Protein AF-A0A7S2W2Q8-F1 (afdb_monomer_lite)

Secondary structure (DSSP, 8-state):
--HHHHHHHHHHBPEE-TTS-EEE--SB------TTT-HHHHHHTT--SSSEEEEEETTTEEEEEEE--GGGHHHHHHHHHHHHHS-HHHHHHHHHHHHHHHHHHHHHHHHHHHHHHHHHHHHHTT-

InterPro domains:
  IPR036249 Thioredoxin-like superfamily [SSF52833] (13-66)

pLDDT: mean 88.94, std 8.98, range [44.03, 95.69]

Organism: NCBI:txid49252

Radius of gyration: 22.04 Å; chains: 1; bounding box: 50×48×58 Å

Sequence (127 aa):
FDLRFRKFALKDADKLDKNGKLVEAGRVRFAEVELKENLKLCHSLGIKRLPYIHYYKKGAGKIDDYKCTPMEFHKVIDDVNKYADMSEEDIKLEKIMIEGSVLGDSLLQNLEVAHNSDRSNKQQNVT

Foldseek 3Di:
DDPVVVVVCVVFAFDADPVRHGPDHGLDHDDDDDCVVQVVVCVVVVNDDPPKDWDQDPPQGTLDIDHADPVNVVVVVVVSVVVSPDDPVVSVVVSVVVVVVVVVVVVVVVVVVVVVVVVVVVVVPPD

Structure (mmCIF, N/CA/C/O backbone):
data_AF-A0A7S2W2Q8-F1
#
_entry.id   AF-A0A7S2W2Q8-F1
#
loop_
_atom_site.group_PDB
_atom_site.id
_atom_site.type_symbol
_atom_site.label_atom_id
_atom_site.label_alt_id
_atom_site.label_comp_id
_atom_site.label_asym_id
_atom_site.label_entity_id
_atom_site.label_seq_id
_atom_site.pdbx_PDB_ins_code
_atom_site.Cartn_x
_atom_site.Cartn_y
_atom_site.Cartn_z
_atom_site.occupancy
_atom_site.B_iso_or_equiv
_atom_site.auth_seq_id
_atom_site.auth_comp_id
_atom_site.auth_asym_id
_atom_site.auth_atom_id
_atom_site.pdbx_PDB_model_num
ATOM 1 N N . PHE A 1 1 ? 4.251 5.194 -13.239 1.00 64.19 1 PHE A N 1
ATOM 2 C CA . PHE A 1 1 ? 5.370 5.033 -12.282 1.00 64.19 1 PHE A CA 1
ATOM 3 C C . PHE A 1 1 ? 6.539 5.934 -12.672 1.00 64.19 1 PHE A C 1
ATOM 5 O O . PHE A 1 1 ? 6.996 5.861 -13.809 1.00 64.19 1 PHE A O 1
ATOM 12 N N . ASP A 1 2 ? 7.055 6.745 -11.745 1.00 74.81 2 ASP A N 1
ATOM 13 C CA . ASP A 1 2 ? 8.290 7.527 -11.946 1.00 74.81 2 ASP A CA 1
ATOM 14 C C . ASP A 1 2 ? 9.553 6.635 -11.817 1.00 74.81 2 ASP A C 1
ATOM 16 O O . ASP A 1 2 ? 9.493 5.521 -11.287 1.00 74.81 2 ASP A O 1
ATOM 20 N N . LEU A 1 3 ? 10.716 7.118 -12.268 1.00 83.81 3 LEU A N 1
ATOM 21 C CA . LEU A 1 3 ? 12.005 6.410 -12.256 1.00 83.81 3 LEU A CA 1
ATOM 22 C C . LEU A 1 3 ? 12.387 5.884 -10.861 1.00 83.81 3 LEU A C 1
ATOM 24 O O . LEU A 1 3 ? 13.013 4.832 -10.744 1.00 83.81 3 LEU A O 1
ATOM 28 N N . ARG A 1 4 ? 11.985 6.595 -9.802 1.00 84.69 4 ARG A N 1
ATOM 29 C CA . ARG A 1 4 ? 12.225 6.221 -8.399 1.00 84.69 4 ARG A CA 1
ATOM 30 C C . ARG A 1 4 ? 11.569 4.895 -8.029 1.00 84.69 4 ARG A C 1
ATOM 32 O O . ARG A 1 4 ? 12.239 4.017 -7.492 1.00 84.69 4 ARG A O 1
ATOM 39 N N . PHE A 1 5 ? 10.301 4.723 -8.397 1.00 83.25 5 PHE A N 1
ATOM 40 C CA . PHE A 1 5 ? 9.576 3.480 -8.153 1.00 83.25 5 PHE A CA 1
ATOM 41 C C . PHE A 1 5 ? 10.183 2.316 -8.936 1.00 83.25 5 PHE A C 1
ATOM 43 O O . PHE A 1 5 ? 10.324 1.230 -8.391 1.00 83.25 5 PHE A O 1
ATOM 50 N N . ARG A 1 6 ? 10.606 2.544 -10.188 1.00 85.56 6 ARG A N 1
ATOM 51 C CA . ARG A 1 6 ? 11.269 1.500 -10.989 1.00 85.56 6 ARG A CA 1
ATOM 52 C C . ARG A 1 6 ? 12.595 1.067 -10.370 1.00 85.56 6 ARG A C 1
ATOM 54 O O . ARG A 1 6 ? 12.842 -0.124 -10.248 1.00 85.56 6 ARG A O 1
ATOM 61 N N . LYS A 1 7 ? 13.432 2.022 -9.948 1.00 87.50 7 LYS A N 1
ATOM 62 C CA . LYS A 1 7 ? 14.704 1.725 -9.268 1.00 87.50 7 LYS A CA 1
ATOM 63 C C . LYS A 1 7 ? 14.490 0.937 -7.979 1.00 87.50 7 LYS A C 1
ATOM 65 O O . LYS A 1 7 ? 15.239 0.005 -7.718 1.00 87.50 7 LYS A O 1
ATOM 70 N N . PHE A 1 8 ? 13.477 1.306 -7.199 1.00 87.44 8 PHE A N 1
ATOM 71 C CA . PHE A 1 8 ? 13.130 0.590 -5.978 1.00 87.44 8 PHE A CA 1
ATOM 72 C C . PHE A 1 8 ? 12.616 -0.826 -6.271 1.00 87.44 8 PHE A C 1
ATOM 74 O O . PHE A 1 8 ? 13.141 -1.786 -5.718 1.00 87.44 8 PHE A O 1
ATOM 81 N N . ALA A 1 9 ? 11.683 -0.973 -7.216 1.00 87.88 9 ALA A N 1
ATOM 82 C CA . ALA A 1 9 ? 11.160 -2.273 -7.620 1.00 87.88 9 ALA A CA 1
ATOM 83 C C . ALA A 1 9 ? 12.274 -3.212 -8.104 1.00 87.88 9 ALA A C 1
ATOM 85 O O . ALA A 1 9 ? 12.305 -4.360 -7.695 1.00 87.88 9 ALA A O 1
ATOM 86 N N . LEU A 1 10 ? 13.255 -2.739 -8.880 1.00 87.00 10 LEU A N 1
ATOM 87 C CA . LEU A 1 10 ? 14.375 -3.580 -9.334 1.00 87.00 10 LEU A CA 1
ATOM 88 C C . LEU A 1 10 ? 15.176 -4.243 -8.198 1.00 87.00 10 LEU A C 1
ATOM 90 O O . LEU A 1 10 ? 15.844 -5.245 -8.446 1.00 87.00 10 LEU A O 1
ATOM 94 N N . LYS A 1 11 ? 15.137 -3.691 -6.980 1.00 87.75 11 LYS A N 1
ATOM 95 C CA . LYS A 1 11 ? 15.825 -4.253 -5.814 1.00 87.75 11 LYS A CA 1
ATOM 96 C C . LYS A 1 11 ? 15.045 -5.405 -5.174 1.00 87.75 11 LYS A C 1
ATOM 98 O O . LYS A 1 11 ? 15.657 -6.395 -4.790 1.00 87.75 11 LYS A O 1
ATOM 103 N N . ASP A 1 12 ? 13.728 -5.257 -5.046 1.00 87.50 12 ASP A N 1
ATOM 104 C CA . ASP A 1 12 ? 12.881 -6.132 -4.220 1.00 87.50 12 ASP A CA 1
ATOM 105 C C . ASP A 1 12 ? 11.843 -6.946 -5.017 1.00 87.50 12 ASP A C 1
ATOM 107 O O . ASP A 1 12 ? 11.166 -7.804 -4.443 1.00 87.50 12 ASP A O 1
ATOM 111 N N . ALA A 1 13 ? 11.712 -6.691 -6.322 1.00 91.62 13 ALA A N 1
ATOM 112 C CA . ALA A 1 13 ? 10.748 -7.337 -7.205 1.00 91.62 13 ALA A CA 1
ATOM 113 C C . ALA A 1 13 ? 11.197 -8.698 -7.741 1.00 91.62 13 ALA A C 1
ATOM 115 O O . ALA A 1 13 ? 12.380 -9.039 -7.765 1.00 91.62 13 ALA A O 1
ATOM 116 N N . ASP A 1 14 ? 10.209 -9.436 -8.244 1.00 92.00 14 ASP A N 1
ATOM 117 C CA . ASP A 1 14 ? 10.389 -10.603 -9.102 1.00 92.00 14 ASP A CA 1
ATOM 118 C C . ASP A 1 14 ? 11.343 -10.284 -10.272 1.00 92.00 14 ASP A C 1
ATOM 120 O O . ASP A 1 14 ? 11.129 -9.329 -11.027 1.00 92.00 14 ASP A O 1
ATOM 124 N N . LYS A 1 15 ? 12.380 -11.109 -10.461 1.00 91.56 15 LYS A N 1
ATOM 125 C CA . LYS A 1 15 ? 13.251 -11.034 -11.641 1.00 91.56 15 LYS A CA 1
ATOM 126 C C . LYS A 1 15 ? 12.646 -11.877 -12.750 1.00 91.56 15 LYS A C 1
ATOM 128 O O . LYS A 1 15 ? 12.411 -13.076 -12.576 1.00 91.56 15 LYS A O 1
ATOM 133 N N . LEU A 1 16 ? 12.414 -11.249 -13.895 1.00 90.31 16 LEU A N 1
ATOM 134 C CA . LEU A 1 16 ? 11.814 -11.882 -15.066 1.00 90.31 16 LEU A CA 1
ATOM 135 C C . LEU A 1 16 ? 12.859 -12.064 -16.173 1.00 90.31 16 LEU A C 1
ATOM 137 O O . LEU A 1 16 ? 13.778 -11.255 -16.310 1.00 90.31 16 LEU A O 1
ATOM 141 N N . ASP A 1 17 ? 12.714 -13.119 -16.973 1.00 92.19 17 ASP A N 1
ATOM 142 C CA . ASP A 1 17 ? 13.497 -13.297 -18.193 1.00 92.19 17 ASP A CA 1
ATOM 143 C C . ASP A 1 17 ? 12.995 -12.378 -19.324 1.00 92.19 17 ASP A C 1
ATOM 145 O O . ASP A 1 17 ? 12.025 -11.629 -19.186 1.00 92.19 17 ASP A O 1
ATOM 149 N N . LYS A 1 18 ? 13.650 -12.452 -20.488 1.00 91.81 18 LYS A N 1
ATOM 150 C CA . LYS A 1 18 ? 13.278 -11.672 -21.683 1.00 91.81 18 LYS A CA 1
ATOM 151 C C . LYS A 1 18 ? 11.867 -11.982 -22.205 1.00 91.81 18 LYS A C 1
ATOM 153 O O . LYS A 1 18 ? 11.325 -11.184 -22.961 1.00 91.81 18 LYS A O 1
ATOM 158 N N . ASN A 1 19 ? 11.295 -13.120 -21.819 1.00 91.31 19 ASN A N 1
ATOM 159 C CA . ASN A 1 19 ? 9.956 -13.561 -22.198 1.00 91.31 19 ASN A CA 1
ATOM 160 C C . ASN A 1 19 ? 8.917 -13.239 -21.108 1.00 91.31 19 ASN A C 1
ATOM 162 O O . ASN A 1 19 ? 7.760 -13.635 -21.231 1.00 91.31 19 ASN A O 1
ATOM 166 N N . GLY A 1 20 ? 9.315 -12.549 -20.032 1.00 86.06 20 GLY A N 1
ATOM 167 C CA . GLY A 1 20 ? 8.447 -12.222 -18.902 1.00 86.06 20 GLY A CA 1
ATOM 168 C C . GLY A 1 20 ? 8.200 -13.387 -17.941 1.00 86.06 20 GLY A C 1
ATOM 169 O O . GLY A 1 20 ? 7.330 -13.288 -17.077 1.00 86.06 20 GLY A O 1
ATOM 170 N N . LYS A 1 21 ? 8.940 -14.495 -18.058 1.00 91.38 21 LYS A N 1
ATOM 171 C CA . LYS A 1 21 ? 8.827 -15.633 -17.142 1.00 91.38 21 LYS A CA 1
ATOM 172 C C . LYS A 1 21 ? 9.623 -15.365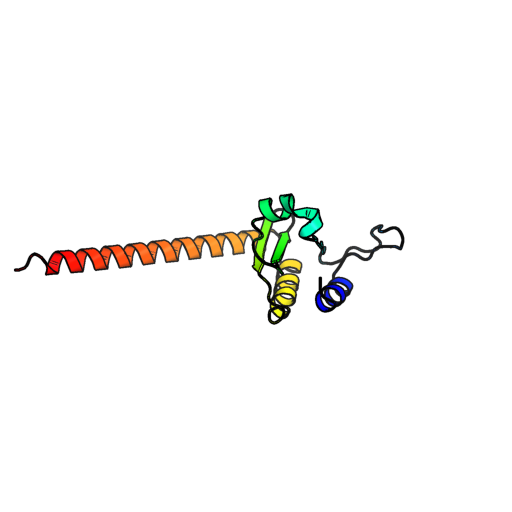 -15.869 1.00 91.38 21 LYS A C 1
ATOM 174 O O . LYS A 1 21 ? 10.753 -14.888 -15.925 1.00 91.38 21 LYS A O 1
ATOM 179 N N . LEU A 1 22 ? 9.043 -15.722 -14.724 1.00 91.12 22 LEU A N 1
ATOM 180 C CA . LEU A 1 22 ? 9.705 -15.632 -13.426 1.00 91.12 22 LEU A CA 1
ATOM 181 C C . LEU A 1 22 ? 10.982 -16.484 -13.400 1.00 91.12 22 LEU A C 1
ATOM 183 O O . LEU A 1 22 ? 10.922 -17.699 -13.599 1.00 91.12 22 LEU A O 1
ATOM 187 N N . VAL A 1 23 ? 12.113 -15.834 -13.137 1.00 94.06 23 VAL A N 1
ATOM 188 C CA . VAL A 1 23 ? 13.429 -16.460 -12.938 1.00 94.06 23 VAL A CA 1
ATOM 189 C C . VAL A 1 23 ? 13.732 -16.584 -11.451 1.00 94.06 23 VAL A C 1
ATOM 191 O O . VAL A 1 23 ? 14.191 -17.628 -11.001 1.00 94.06 23 VAL A O 1
ATOM 194 N N . GLU A 1 24 ? 13.445 -15.532 -10.687 1.00 92.81 24 GLU A N 1
ATOM 195 C CA . GLU A 1 24 ? 13.707 -15.463 -9.252 1.00 92.81 24 GLU A CA 1
ATOM 196 C C . GLU A 1 24 ? 12.588 -14.666 -8.585 1.00 92.81 24 GLU A C 1
ATOM 198 O O . GLU A 1 24 ? 12.238 -13.579 -9.051 1.00 92.81 24 GLU A O 1
ATOM 203 N N . ALA A 1 25 ? 12.010 -15.218 -7.518 1.00 90.88 25 ALA A N 1
ATOM 204 C CA . ALA A 1 25 ? 10.974 -14.536 -6.754 1.00 90.88 25 ALA A CA 1
ATOM 205 C C . ALA A 1 25 ? 11.591 -13.419 -5.907 1.00 90.88 25 ALA A C 1
ATOM 207 O O . ALA A 1 25 ? 12.567 -13.643 -5.190 1.00 90.88 25 ALA A O 1
ATOM 208 N N . GLY A 1 26 ? 11.008 -12.227 -5.995 1.00 92.31 26 GLY A N 1
ATOM 209 C CA . GLY A 1 26 ? 11.348 -11.109 -5.128 1.00 92.31 26 GLY A CA 1
ATOM 210 C C . GLY A 1 26 ? 10.672 -11.227 -3.767 1.00 92.31 26 GLY A C 1
ATOM 211 O O . GLY A 1 26 ? 9.822 -12.091 -3.537 1.00 92.31 26 GLY A O 1
ATOM 212 N N . ARG A 1 27 ? 10.999 -10.302 -2.861 1.00 92.75 27 ARG A N 1
ATOM 213 C CA . ARG A 1 27 ? 10.262 -10.161 -1.595 1.00 92.75 27 ARG A CA 1
ATOM 214 C C . ARG A 1 27 ? 8.843 -9.643 -1.836 1.00 92.75 27 ARG A C 1
ATOM 216 O O . ARG A 1 27 ? 7.938 -9.915 -1.051 1.00 92.75 27 ARG A O 1
ATOM 223 N N . VAL A 1 28 ? 8.659 -8.858 -2.900 1.00 93.12 28 VAL A N 1
ATOM 224 C CA . VAL A 1 28 ?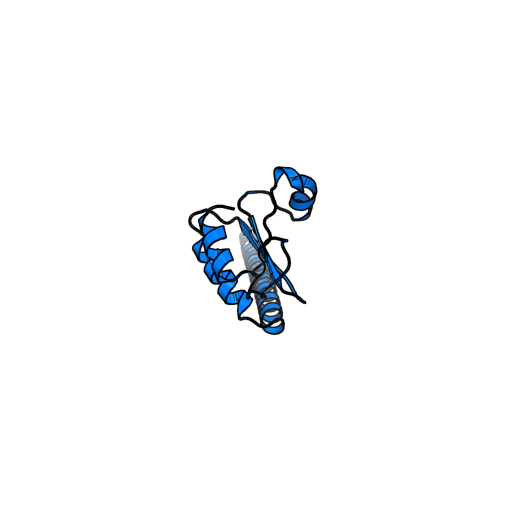 7.450 -8.064 -3.149 1.00 93.12 28 VAL A CA 1
ATOM 225 C C . VAL A 1 28 ? 7.113 -8.092 -4.636 1.00 93.12 28 VAL A C 1
ATOM 227 O O . VAL A 1 28 ? 7.992 -7.989 -5.483 1.00 93.12 28 VAL A O 1
ATOM 230 N N . ARG A 1 29 ? 5.825 -8.166 -4.986 1.00 91.88 29 ARG A N 1
ATOM 231 C CA . ARG A 1 29 ? 5.375 -8.001 -6.374 1.00 91.88 29 ARG A CA 1
ATOM 232 C C . ARG A 1 29 ? 4.858 -6.588 -6.599 1.00 91.88 29 ARG A C 1
ATOM 234 O O . ARG A 1 29 ? 3.973 -6.129 -5.886 1.00 91.88 29 ARG A O 1
ATOM 241 N N . PHE A 1 30 ? 5.363 -5.938 -7.641 1.00 91.38 30 PHE A N 1
ATOM 242 C CA . PHE A 1 30 ? 4.912 -4.616 -8.062 1.00 91.38 30 PHE A CA 1
ATOM 243 C C . PHE A 1 30 ? 4.001 -4.752 -9.280 1.00 91.38 30 PHE A C 1
ATOM 245 O O . PHE A 1 30 ? 4.358 -5.414 -10.254 1.00 91.38 30 PHE A O 1
ATOM 252 N N . ALA A 1 31 ? 2.831 -4.120 -9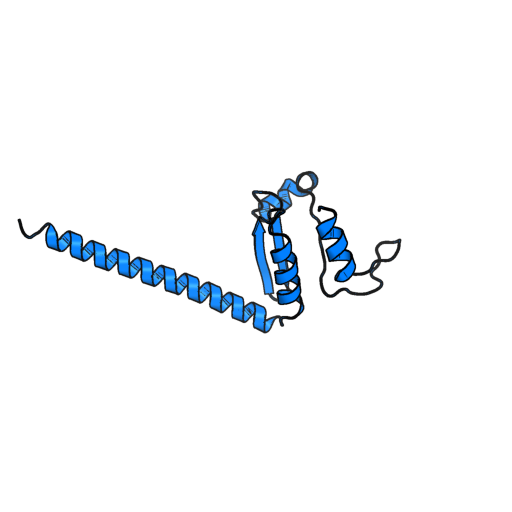.226 1.00 90.12 31 ALA A N 1
ATOM 253 C CA . ALA A 1 31 ? 1.897 -4.039 -10.340 1.00 90.12 31 ALA A CA 1
ATOM 254 C C . ALA A 1 31 ? 1.621 -2.567 -10.653 1.00 90.12 31 ALA A C 1
ATOM 256 O O . ALA A 1 31 ? 1.154 -1.816 -9.795 1.00 90.12 31 ALA A O 1
ATOM 257 N N . GLU A 1 32 ? 1.927 -2.155 -11.879 1.00 89.81 32 GLU A N 1
ATOM 258 C CA . GLU A 1 32 ? 1.580 -0.831 -12.383 1.00 89.81 32 GLU A CA 1
ATOM 259 C C . GLU A 1 32 ? 0.233 -0.906 -13.103 1.00 89.81 32 GLU A C 1
ATOM 261 O O . GLU A 1 32 ? 0.009 -1.785 -13.933 1.00 89.81 32 GLU A O 1
ATOM 266 N N . VAL A 1 33 ? -0.664 0.022 -12.776 1.00 90.75 33 VAL A N 1
ATOM 267 C CA . VAL A 1 33 ? -1.969 0.147 -13.426 1.00 90.75 33 VAL A CA 1
ATOM 268 C C . VAL A 1 33 ? -2.071 1.546 -14.012 1.00 90.75 33 VAL A C 1
ATOM 270 O O . VAL A 1 33 ? -2.102 2.533 -13.276 1.00 90.75 33 VAL A O 1
ATOM 273 N N . GLU A 1 34 ? -2.126 1.631 -15.339 1.00 90.88 34 GLU A N 1
ATOM 274 C CA . GLU A 1 34 ? -2.353 2.894 -16.039 1.00 90.88 34 GLU A CA 1
ATOM 275 C C . GLU A 1 34 ? -3.841 3.261 -15.975 1.00 90.88 34 GLU A C 1
ATOM 277 O O . GLU A 1 34 ? -4.705 2.491 -16.410 1.00 90.88 34 GLU A O 1
ATOM 282 N N . LEU A 1 35 ? -4.149 4.444 -15.431 1.00 89.81 35 LEU A N 1
ATOM 283 C CA . LEU A 1 35 ? -5.525 4.866 -15.149 1.00 89.81 35 LEU A CA 1
ATOM 284 C C . LEU A 1 35 ? -6.359 4.956 -16.428 1.00 89.81 35 LEU A C 1
ATOM 286 O O . LEU A 1 35 ? -7.508 4.519 -16.441 1.00 89.81 35 LEU A O 1
ATOM 290 N N . LYS A 1 36 ? -5.791 5.523 -17.500 1.00 90.88 36 LYS A N 1
ATOM 291 C CA . LYS A 1 36 ? -6.530 5.769 -18.749 1.00 90.88 36 LYS A CA 1
ATOM 292 C C . LYS A 1 36 ? -7.007 4.479 -19.413 1.00 90.88 36 LYS A C 1
ATOM 294 O O . LYS A 1 36 ? -8.096 4.455 -19.976 1.00 90.88 36 LYS A O 1
ATOM 299 N N . GLU A 1 37 ? -6.217 3.417 -19.312 1.00 93.75 37 GLU A N 1
ATOM 300 C CA . GLU A 1 37 ? -6.526 2.113 -19.903 1.00 93.75 37 GLU A CA 1
ATOM 301 C C . GLU A 1 37 ? -7.441 1.270 -19.001 1.00 93.75 37 GLU A C 1
ATOM 303 O O . GLU A 1 37 ? -8.144 0.383 -19.479 1.00 93.75 37 GLU A O 1
ATOM 308 N N . ASN A 1 38 ? -7.490 1.577 -17.699 1.00 94.00 38 ASN A N 1
ATOM 309 C CA . ASN A 1 38 ? -8.136 0.746 -16.680 1.00 94.00 38 ASN A CA 1
ATOM 310 C C . ASN A 1 38 ? -9.199 1.495 -15.858 1.00 94.00 38 ASN A C 1
ATOM 312 O O . ASN A 1 38 ? -9.453 1.149 -14.704 1.00 94.00 38 ASN A O 1
ATOM 316 N N . LEU A 1 39 ? -9.865 2.499 -16.441 1.00 93.56 39 LEU A N 1
ATOM 317 C CA . LEU A 1 39 ? -10.806 3.387 -15.735 1.00 93.56 39 LEU A CA 1
ATOM 318 C C . LEU A 1 39 ? -11.845 2.646 -14.877 1.00 93.56 39 LEU A C 1
ATOM 320 O O . LEU A 1 39 ? -12.061 3.010 -13.722 1.00 93.56 39 LEU A O 1
ATOM 324 N N . LYS A 1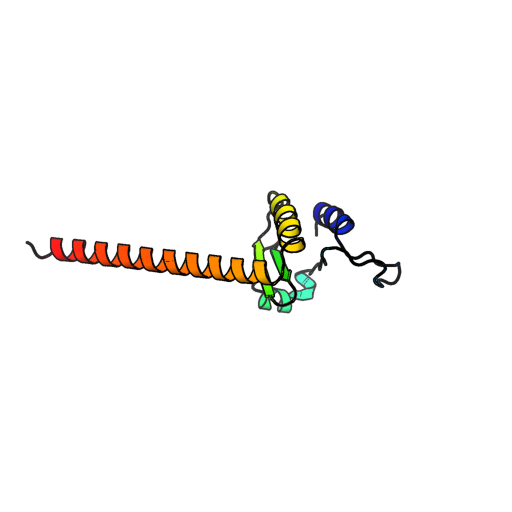 40 ? -12.468 1.585 -15.414 1.00 95.06 40 LYS A N 1
ATOM 325 C CA . LYS A 1 40 ? -13.468 0.783 -14.682 1.00 95.06 40 LYS A CA 1
ATOM 326 C C . LYS A 1 40 ? -12.870 0.113 -13.444 1.00 95.06 40 LYS A C 1
ATOM 328 O O . LYS A 1 40 ? -13.479 0.147 -12.377 1.00 95.06 40 LYS A O 1
ATOM 333 N N . LEU A 1 41 ? -11.674 -0.458 -13.585 1.00 93.44 41 LEU A N 1
ATOM 334 C CA . LEU A 1 41 ? -10.956 -1.100 -12.489 1.00 93.44 41 LEU A CA 1
ATOM 335 C C . LEU A 1 41 ? -10.575 -0.065 -11.426 1.00 93.44 41 LEU A C 1
ATOM 337 O O . LEU A 1 41 ? -10.938 -0.232 -10.266 1.00 93.44 41 LEU A O 1
ATOM 341 N N . CYS A 1 42 ? -9.930 1.036 -11.814 1.00 93.19 42 CYS A N 1
ATOM 342 C CA . CYS A 1 42 ? -9.538 2.093 -10.880 1.00 93.19 42 CYS A CA 1
ATOM 343 C C . CYS A 1 42 ? -10.740 2.696 -10.135 1.00 93.19 42 CYS A C 1
ATOM 345 O O . CYS A 1 42 ? -10.642 2.962 -8.938 1.00 93.19 42 CYS A O 1
ATOM 347 N N . HIS A 1 43 ? -11.888 2.843 -10.804 1.00 93.12 43 HIS A N 1
ATOM 348 C CA . HIS A 1 43 ? -13.125 3.283 -10.163 1.00 93.12 43 HIS A CA 1
ATOM 349 C C . HIS A 1 43 ? -13.647 2.257 -9.147 1.00 93.12 43 HIS A C 1
ATOM 351 O O . HIS A 1 43 ? -13.983 2.631 -8.026 1.00 93.12 43 HIS A O 1
ATOM 357 N N . SER A 1 44 ? -13.674 0.963 -9.499 1.00 94.25 44 SER A N 1
ATOM 358 C CA . SER A 1 44 ? -14.069 -0.108 -8.562 1.00 94.25 44 SER A CA 1
ATOM 359 C C . SER A 1 44 ? -13.150 -0.202 -7.340 1.00 94.25 44 SER A C 1
ATOM 361 O O . SER A 1 44 ? -13.588 -0.560 -6.253 1.00 94.25 44 SER A O 1
ATOM 363 N N . LEU A 1 45 ? -11.890 0.191 -7.515 1.00 92.50 45 LEU A N 1
ATOM 364 C CA . LEU A 1 45 ? -10.871 0.267 -6.478 1.00 92.50 45 LEU A CA 1
ATOM 365 C C . LEU A 1 45 ? -10.942 1.554 -5.636 1.00 92.50 45 LEU A C 1
ATOM 367 O O . LEU A 1 45 ? -10.125 1.727 -4.739 1.00 92.50 45 LEU A O 1
ATOM 371 N N . GLY A 1 46 ? -11.892 2.457 -5.905 1.00 91.50 46 GLY A N 1
ATOM 372 C CA . GLY A 1 46 ? -12.069 3.699 -5.147 1.00 91.50 46 GLY A CA 1
ATOM 373 C C . GLY A 1 46 ? -11.003 4.769 -5.412 1.00 91.50 46 GLY A C 1
ATOM 374 O O . GLY A 1 46 ? -10.914 5.747 -4.667 1.00 91.50 46 GLY A O 1
ATOM 375 N N . ILE A 1 47 ? -10.208 4.626 -6.477 1.00 92.19 47 ILE A N 1
ATOM 376 C CA . ILE A 1 47 ? -9.093 5.525 -6.784 1.00 92.19 47 ILE A CA 1
ATOM 377 C C . ILE A 1 47 ? -9.632 6.831 -7.376 1.00 92.19 47 ILE A C 1
ATOM 379 O O . ILE A 1 47 ? -10.167 6.860 -8.483 1.00 92.19 47 ILE A O 1
ATOM 383 N N . LYS A 1 48 ? -9.459 7.937 -6.643 1.00 87.12 48 LYS A N 1
ATOM 384 C CA . LYS A 1 48 ? -9.937 9.278 -7.046 1.00 87.12 48 LYS A CA 1
ATOM 385 C C . LYS A 1 48 ? -8.826 10.236 -7.471 1.00 87.12 48 LYS A C 1
ATOM 387 O O . LYS A 1 48 ? -9.093 11.223 -8.151 1.00 87.12 48 LYS A O 1
ATOM 392 N N . ARG A 1 49 ? -7.595 10.010 -7.006 1.00 87.38 49 ARG A N 1
ATOM 393 C CA . ARG A 1 49 ? -6.441 10.894 -7.231 1.00 87.38 49 ARG A CA 1
ATOM 394 C C . ARG A 1 49 ? -5.190 10.059 -7.437 1.00 87.38 49 ARG A C 1
ATOM 396 O O . ARG A 1 49 ? -5.061 9.007 -6.825 1.00 87.38 49 ARG A O 1
ATOM 403 N N . LEU A 1 50 ? -4.278 10.557 -8.263 1.00 88.31 50 LEU A N 1
ATOM 404 C CA . LEU A 1 50 ? -3.000 9.918 -8.556 1.00 88.31 50 LEU A CA 1
ATOM 405 C C . LEU A 1 50 ? -1.837 10.732 -7.967 1.00 88.31 50 LEU A C 1
ATOM 407 O O . LEU A 1 50 ? -1.959 11.956 -7.862 1.00 88.31 50 LEU A O 1
ATOM 411 N N . PRO A 1 51 ? -0.697 10.093 -7.654 1.00 89.06 51 PRO A N 1
ATOM 412 C CA . PRO A 1 51 ? -0.484 8.643 -7.570 1.00 89.06 51 PRO A CA 1
ATOM 413 C C . PRO A 1 51 ? -1.259 8.015 -6.401 1.00 89.06 51 PRO A C 1
ATOM 415 O O . PRO A 1 51 ? -1.420 8.646 -5.356 1.00 89.06 51 PRO A O 1
ATOM 418 N N . TYR A 1 52 ? -1.710 6.772 -6.565 1.00 92.50 52 TYR A N 1
ATOM 419 C CA . TYR A 1 52 ? -2.388 6.006 -5.517 1.00 92.50 52 TYR A CA 1
ATOM 420 C C . TYR A 1 52 ? -1.723 4.643 -5.369 1.00 92.50 52 TYR A C 1
ATOM 422 O O . TYR A 1 52 ? -1.401 4.016 -6.379 1.00 92.50 52 TYR A O 1
ATOM 430 N N . ILE A 1 53 ? -1.494 4.216 -4.131 1.00 93.69 53 ILE A N 1
ATOM 431 C CA . ILE A 1 53 ? -0.800 2.972 -3.802 1.00 93.69 53 ILE A CA 1
ATOM 432 C C . ILE A 1 53 ? -1.750 2.087 -3.014 1.00 93.69 53 ILE A C 1
ATOM 434 O O . ILE A 1 53 ? -2.398 2.555 -2.085 1.00 93.69 53 ILE A O 1
ATOM 438 N N . HIS A 1 54 ? -1.818 0.816 -3.401 1.00 95.25 54 HIS A N 1
ATOM 439 C CA . HIS A 1 54 ? -2.495 -0.232 -2.652 1.00 95.25 54 HIS A CA 1
ATOM 440 C C . HIS A 1 54 ? -1.473 -1.282 -2.230 1.00 95.25 54 HIS A C 1
ATOM 442 O O . HIS A 1 54 ? -0.679 -1.730 -3.061 1.00 95.25 54 HIS A O 1
ATOM 448 N N . TYR A 1 55 ? -1.567 -1.740 -0.989 1.00 95.69 55 TYR A N 1
ATOM 449 C CA . TYR A 1 55 ? -0.816 -2.879 -0.487 1.00 95.69 55 TYR A CA 1
ATOM 450 C C . TYR A 1 55 ? -1.737 -4.075 -0.308 1.00 95.69 55 TYR A C 1
ATOM 452 O O . TYR A 1 55 ? -2.834 -3.977 0.248 1.00 95.69 55 TYR A O 1
ATOM 460 N N . TYR A 1 56 ? -1.259 -5.226 -0.767 1.00 95.25 56 TYR A N 1
ATOM 461 C CA . TYR A 1 56 ? -1.941 -6.499 -0.609 1.00 95.25 56 TYR A CA 1
ATOM 462 C C . TYR A 1 56 ? -0.984 -7.517 -0.007 1.00 95.25 56 TYR A C 1
ATOM 464 O O . TYR A 1 56 ? 0.162 -7.629 -0.445 1.00 95.25 56 TYR A O 1
ATOM 472 N N . LYS A 1 57 ? -1.480 -8.310 0.942 1.00 94.19 57 LYS A N 1
ATOM 473 C CA . LYS A 1 57 ? -0.793 -9.506 1.436 1.00 94.19 57 LYS A CA 1
ATOM 474 C C . LYS A 1 57 ? -1.685 -10.712 1.190 1.00 94.19 57 LYS A C 1
ATOM 476 O O . LYS A 1 57 ? -2.911 -10.653 1.339 1.00 94.19 57 LYS A O 1
ATOM 481 N N . LYS A 1 58 ? -1.061 -11.822 0.799 1.00 90.56 58 LYS A N 1
ATOM 482 C CA . LYS A 1 58 ? -1.743 -13.112 0.694 1.00 90.56 58 LYS A CA 1
ATOM 483 C C . LYS A 1 58 ? -2.452 -13.419 2.022 1.00 90.56 58 LYS A C 1
ATOM 485 O O . LYS A 1 58 ? -1.979 -13.025 3.080 1.00 90.56 58 LYS A O 1
ATOM 490 N N . GLY A 1 59 ? -3.651 -13.994 1.947 1.00 89.12 59 GLY A N 1
ATOM 491 C CA . GLY A 1 59 ? -4.450 -14.353 3.125 1.00 89.12 59 GLY A CA 1
ATOM 492 C C . GLY A 1 59 ? -5.090 -13.187 3.899 1.00 89.12 59 GLY A C 1
ATOM 493 O O . GLY A 1 59 ? -6.067 -13.424 4.606 1.00 89.12 59 GLY A O 1
ATOM 494 N N . ALA A 1 60 ? -4.599 -11.950 3.757 1.00 90.88 60 ALA A N 1
ATOM 495 C CA . ALA A 1 60 ? -5.150 -10.755 4.411 1.00 90.88 60 ALA A CA 1
ATOM 496 C C . ALA A 1 60 ? -5.911 -9.816 3.452 1.00 90.88 60 ALA A C 1
ATOM 498 O O . ALA A 1 60 ? -6.717 -8.998 3.894 1.00 90.88 60 ALA A O 1
ATOM 499 N N . GLY A 1 61 ? -5.695 -9.938 2.138 1.00 92.25 61 GLY A N 1
ATOM 500 C CA . GLY A 1 61 ? -6.330 -9.071 1.145 1.00 92.25 61 GLY A CA 1
ATOM 501 C C . GLY A 1 61 ? -5.669 -7.693 1.095 1.00 92.25 61 GLY A C 1
ATOM 502 O O . GLY A 1 61 ? -4.442 -7.611 1.147 1.00 92.25 61 GLY A O 1
ATOM 503 N N . LYS A 1 62 ? -6.467 -6.623 0.949 1.00 93.62 62 LYS A N 1
ATOM 504 C CA . LYS A 1 62 ? -5.965 -5.239 0.998 1.00 93.62 62 LYS A CA 1
ATOM 505 C C . LYS A 1 62 ? -5.616 -4.887 2.445 1.00 93.62 62 LYS A C 1
ATOM 507 O O . LYS A 1 62 ? -6.488 -4.974 3.315 1.00 93.62 62 LYS A O 1
ATOM 512 N N . ILE A 1 63 ? -4.360 -4.518 2.674 1.00 94.50 63 ILE A N 1
ATOM 513 C CA . ILE A 1 63 ? -3.831 -4.236 4.015 1.00 94.50 63 ILE A CA 1
ATOM 514 C C . ILE A 1 63 ? -3.720 -2.738 4.279 1.00 94.50 63 ILE A C 1
ATOM 516 O O . ILE A 1 63 ? -3.983 -2.318 5.396 1.00 94.50 63 ILE A O 1
ATOM 520 N N . ASP A 1 64 ? -3.404 -1.948 3.252 1.00 93.69 64 ASP A N 1
ATOM 521 C CA . ASP A 1 64 ? -3.35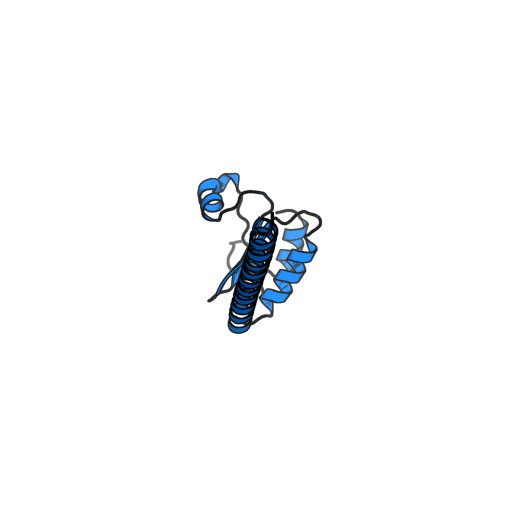2 -0.491 3.340 1.00 93.69 64 ASP A CA 1
ATOM 522 C C . ASP A 1 64 ? -3.496 0.143 1.947 1.00 93.69 64 ASP A C 1
ATOM 524 O O . ASP A 1 64 ? -3.253 -0.505 0.918 1.00 93.69 64 ASP A O 1
ATOM 528 N N . ASP A 1 65 ? -3.912 1.404 1.910 1.00 94.56 65 ASP A N 1
ATOM 529 C CA . ASP A 1 65 ? -3.972 2.218 0.710 1.00 94.56 65 ASP A CA 1
ATOM 530 C C . ASP A 1 65 ? -3.952 3.719 0.981 1.00 94.56 65 ASP A C 1
ATOM 532 O O . ASP A 1 65 ? -4.645 4.241 1.852 1.00 94.56 65 ASP A O 1
ATOM 536 N N . TYR A 1 66 ? -3.212 4.453 0.150 1.00 93.88 66 TYR A N 1
ATOM 537 C CA . TYR A 1 66 ? -3.177 5.905 0.251 1.00 93.88 66 TYR A CA 1
ATOM 538 C C . TYR A 1 66 ? -2.755 6.600 -1.046 1.00 93.88 66 TYR A C 1
ATOM 540 O O . TYR A 1 66 ? -2.154 6.032 -1.963 1.00 93.88 66 TYR A O 1
ATOM 548 N N . LYS A 1 67 ? -3.056 7.903 -1.104 1.00 92.50 67 LYS A N 1
ATOM 549 C CA . LYS A 1 67 ? -2.526 8.808 -2.132 1.00 92.50 67 LYS A CA 1
ATOM 550 C C . LYS A 1 67 ? -1.064 9.119 -1.802 1.00 92.50 67 LYS A C 1
ATOM 552 O O . LYS A 1 67 ? -0.782 9.659 -0.739 1.00 92.50 67 LYS A O 1
ATOM 557 N N . CYS A 1 68 ? -0.137 8.831 -2.703 1.00 89.06 68 CYS A N 1
ATOM 558 C CA . CYS A 1 68 ? 1.280 9.081 -2.455 1.00 89.06 68 CYS A CA 1
ATOM 559 C C . CYS A 1 68 ? 1.732 10.312 -3.230 1.00 89.06 68 CYS A C 1
ATOM 561 O O . CYS A 1 68 ? 1.801 10.279 -4.458 1.00 89.06 68 CYS A O 1
ATOM 563 N N . THR A 1 69 ? 2.091 11.396 -2.544 1.00 87.12 69 THR A N 1
ATOM 564 C CA . THR A 1 69 ? 2.749 12.517 -3.227 1.00 87.12 69 THR A CA 1
ATOM 565 C C . THR A 1 69 ? 4.216 12.185 -3.538 1.00 87.12 69 THR A C 1
ATOM 567 O O . THR A 1 69 ? 4.812 11.325 -2.887 1.00 87.12 69 THR A O 1
ATOM 570 N N . PRO A 1 70 ? 4.858 12.870 -4.503 1.00 84.81 70 PRO A N 1
ATOM 571 C CA . PRO A 1 70 ? 6.281 12.681 -4.788 1.00 84.81 70 PRO A CA 1
ATOM 572 C C . PRO A 1 70 ? 7.217 12.834 -3.580 1.00 84.81 70 PRO A C 1
ATOM 574 O O . PRO A 1 70 ? 8.282 12.221 -3.582 1.00 84.81 70 PRO A O 1
ATOM 577 N N . MET A 1 71 ? 6.847 13.643 -2.582 1.00 87.94 71 MET A N 1
ATOM 578 C CA . MET A 1 71 ? 7.635 13.864 -1.360 1.00 87.94 71 MET A CA 1
ATOM 579 C C . MET A 1 71 ? 7.512 12.701 -0.366 1.00 87.94 71 MET A C 1
ATOM 581 O O . MET A 1 71 ? 8.418 12.453 0.425 1.00 87.94 71 MET A O 1
ATOM 585 N N . GLU A 1 72 ? 6.423 11.942 -0.447 1.00 90.06 72 GLU A N 1
ATOM 586 C CA . GLU A 1 72 ? 6.100 10.831 0.453 1.00 90.06 72 GLU A CA 1
ATOM 587 C C . GLU A 1 72 ? 6.622 9.483 -0.046 1.00 90.06 72 GLU A C 1
ATOM 589 O O . GLU A 1 72 ? 6.277 8.445 0.503 1.00 90.06 72 GLU A O 1
ATOM 594 N N . PHE A 1 73 ? 7.483 9.473 -1.067 1.00 89.69 73 PHE A N 1
ATOM 595 C CA . PHE A 1 73 ? 8.031 8.227 -1.605 1.00 89.69 73 PHE A CA 1
ATOM 596 C C . PHE A 1 73 ? 8.802 7.404 -0.559 1.00 89.69 73 PHE A C 1
ATOM 598 O O . PHE A 1 73 ? 8.805 6.181 -0.634 1.00 89.69 73 PHE A O 1
ATOM 605 N N . HIS A 1 74 ? 9.415 8.057 0.432 1.00 92.06 74 HIS A N 1
ATOM 606 C CA . HIS A 1 74 ? 10.054 7.370 1.557 1.00 92.06 74 HIS A CA 1
ATOM 607 C C . HIS A 1 74 ? 9.066 6.472 2.320 1.00 92.06 74 HIS A C 1
ATOM 609 O O . HIS A 1 74 ? 9.415 5.338 2.616 1.00 92.06 74 HIS A O 1
ATOM 615 N N . LYS A 1 75 ? 7.809 6.909 2.499 1.00 93.88 75 LYS A N 1
ATOM 616 C CA . LYS A 1 75 ? 6.762 6.103 3.147 1.00 93.88 75 LYS A CA 1
ATOM 617 C C . LYS A 1 75 ? 6.519 4.796 2.403 1.00 93.88 75 LYS A C 1
ATOM 619 O O . LYS A 1 75 ? 6.442 3.752 3.022 1.00 93.88 75 LYS A O 1
ATOM 624 N N . VAL A 1 76 ? 6.523 4.835 1.065 1.00 92.62 76 VAL A N 1
ATOM 625 C CA . VAL A 1 76 ? 6.374 3.615 0.253 1.00 92.62 76 VAL A CA 1
ATOM 626 C C . VAL A 1 76 ? 7.495 2.616 0.538 1.00 92.62 76 VAL A C 1
ATOM 628 O O . VAL A 1 76 ? 7.253 1.417 0.604 1.00 92.62 76 VAL A O 1
ATOM 631 N N . ILE A 1 77 ? 8.732 3.093 0.693 1.00 93.12 77 ILE A N 1
ATOM 632 C CA . ILE A 1 77 ? 9.876 2.229 1.007 1.00 93.12 77 ILE A CA 1
ATOM 633 C C . ILE A 1 77 ? 9.706 1.620 2.402 1.00 93.12 77 ILE A C 1
ATOM 635 O O . ILE A 1 77 ? 9.912 0.416 2.569 1.00 93.12 77 ILE A O 1
ATOM 639 N N . ASP A 1 78 ? 9.331 2.442 3.379 1.00 94.94 78 ASP A N 1
ATOM 640 C CA . ASP A 1 78 ? 9.146 2.024 4.768 1.00 94.94 78 ASP A CA 1
ATOM 641 C C . ASP A 1 78 ? 8.025 0.981 4.886 1.00 94.94 78 ASP A C 1
ATOM 643 O O . ASP A 1 78 ? 8.241 -0.091 5.453 1.00 94.94 78 ASP A O 1
ATOM 647 N N . ASP A 1 79 ? 6.879 1.237 4.254 1.00 94.75 79 ASP A N 1
ATOM 648 C CA . ASP A 1 79 ? 5.723 0.337 4.229 1.00 94.75 79 ASP A CA 1
ATOM 649 C C . ASP A 1 79 ? 6.060 -0.991 3.556 1.00 94.75 79 ASP A C 1
ATOM 651 O O . ASP A 1 79 ? 5.732 -2.060 4.068 1.00 94.75 79 ASP A O 1
ATOM 655 N N . VAL A 1 80 ? 6.760 -0.952 2.418 1.00 93.94 80 VAL A N 1
ATOM 656 C CA . VAL A 1 80 ? 7.168 -2.174 1.722 1.00 93.94 80 VAL A CA 1
ATOM 657 C C . VAL A 1 80 ? 8.103 -3.014 2.586 1.00 93.94 80 VAL A C 1
ATOM 659 O O . VAL A 1 80 ? 7.909 -4.225 2.659 1.00 93.94 80 VAL A O 1
ATOM 662 N N . ASN A 1 81 ? 9.085 -2.408 3.257 1.00 93.94 81 ASN A N 1
ATOM 663 C CA . ASN A 1 81 ? 9.974 -3.157 4.148 1.00 93.94 81 ASN A CA 1
ATOM 664 C C . ASN A 1 81 ? 9.204 -3.743 5.336 1.00 93.94 81 ASN A C 1
ATOM 666 O O . ASN A 1 81 ? 9.333 -4.932 5.615 1.00 93.94 81 ASN A O 1
ATOM 670 N N . LYS A 1 82 ? 8.338 -2.945 5.969 1.00 94.50 82 LYS A N 1
ATOM 671 C CA . LYS A 1 82 ? 7.480 -3.392 7.069 1.00 94.50 82 LYS A CA 1
ATOM 672 C C . LYS A 1 82 ? 6.618 -4.588 6.654 1.00 94.50 82 LYS A C 1
ATOM 674 O O . LYS A 1 82 ? 6.688 -5.651 7.265 1.00 94.50 82 LYS A O 1
ATOM 679 N N . TYR A 1 83 ? 5.821 -4.446 5.599 1.00 94.44 83 TYR A N 1
ATOM 680 C CA . TYR A 1 83 ? 4.859 -5.473 5.197 1.00 94.44 83 TYR A CA 1
ATOM 681 C C . TYR A 1 83 ? 5.498 -6.694 4.533 1.00 94.44 83 TYR A C 1
ATOM 683 O O . TYR A 1 83 ? 4.894 -7.774 4.538 1.00 94.44 83 TYR A O 1
ATOM 691 N N . ALA A 1 84 ? 6.694 -6.558 3.955 1.00 92.69 84 ALA A N 1
ATOM 692 C CA . ALA A 1 84 ? 7.454 -7.698 3.455 1.00 92.69 84 ALA A CA 1
ATOM 693 C C . ALA A 1 84 ? 7.883 -8.618 4.606 1.00 92.69 84 ALA A C 1
ATOM 695 O O . ALA A 1 84 ? 7.696 -9.831 4.498 1.00 92.69 84 ALA A O 1
ATOM 696 N N . ASP A 1 85 ? 8.376 -8.035 5.700 1.00 92.19 85 ASP A N 1
ATOM 697 C CA . ASP A 1 85 ? 8.977 -8.775 6.811 1.00 92.19 85 ASP A CA 1
ATOM 698 C C . ASP A 1 85 ? 7.937 -9.278 7.834 1.00 92.19 85 ASP A C 1
ATOM 700 O O . ASP A 1 85 ? 8.186 -10.251 8.544 1.00 92.19 85 ASP A O 1
ATOM 704 N N . MET A 1 86 ? 6.745 -8.673 7.885 1.00 93.44 86 MET A N 1
ATOM 705 C CA . MET A 1 86 ? 5.649 -9.130 8.749 1.00 93.44 86 MET A CA 1
ATOM 706 C C . MET A 1 86 ? 4.986 -10.428 8.261 1.00 93.44 86 MET A C 1
ATOM 708 O O . MET A 1 86 ? 4.767 -10.639 7.055 1.00 93.44 86 MET A O 1
ATOM 712 N N . SER A 1 87 ? 4.589 -11.270 9.222 1.00 92.88 87 SER A N 1
ATOM 713 C CA . SER A 1 87 ? 3.767 -12.459 8.974 1.00 92.88 87 SER A CA 1
ATOM 714 C C . SER A 1 87 ? 2.323 -12.090 8.603 1.00 92.88 87 SER A C 1
ATOM 716 O O . SER A 1 87 ? 1.877 -10.952 8.782 1.00 92.88 87 SER A O 1
ATOM 718 N N . GLU A 1 88 ? 1.568 -13.044 8.048 1.00 91.88 88 GLU A N 1
ATOM 719 C CA . GLU A 1 88 ? 0.150 -12.814 7.739 1.00 91.88 88 GLU A CA 1
ATOM 720 C C . GLU A 1 88 ? -0.673 -12.610 9.021 1.00 91.88 88 GLU A C 1
ATOM 722 O O . GLU A 1 88 ? -1.643 -11.850 9.025 1.00 91.88 88 GLU A O 1
ATOM 727 N N . GLU A 1 89 ? -0.278 -13.273 10.106 1.00 92.69 89 GLU A N 1
ATOM 728 C CA . GLU A 1 89 ? -0.891 -13.193 11.427 1.00 92.69 89 GLU A CA 1
ATOM 729 C C . GLU A 1 89 ? -0.666 -11.816 12.052 1.00 92.69 89 GLU A C 1
ATOM 731 O O . GLU A 1 89 ? -1.627 -11.200 12.513 1.00 92.69 89 GLU A O 1
ATOM 736 N N . ASP A 1 90 ? 0.565 -11.298 11.986 1.00 94.31 90 ASP A N 1
ATOM 737 C CA . ASP A 1 90 ? 0.907 -9.979 12.529 1.00 94.31 90 ASP A CA 1
ATOM 738 C C . ASP A 1 90 ? 0.156 -8.866 11.797 1.00 94.31 90 ASP A C 1
ATOM 740 O O . ASP A 1 90 ? -0.366 -7.949 12.425 1.00 94.31 90 ASP A O 1
ATOM 744 N N . ILE A 1 91 ? 0.036 -8.966 10.468 1.00 93.31 91 ILE A N 1
ATOM 745 C CA . ILE A 1 91 ? -0.722 -7.993 9.669 1.00 93.31 91 ILE A CA 1
ATOM 746 C C . ILE A 1 91 ? -2.208 -8.023 10.039 1.00 93.31 91 ILE A C 1
ATOM 748 O O . ILE A 1 91 ? -2.839 -6.973 10.180 1.00 93.31 91 ILE A O 1
ATOM 752 N N . LYS A 1 92 ? -2.794 -9.217 10.196 1.00 92.12 92 LYS A N 1
ATOM 753 C CA . LYS A 1 92 ? -4.198 -9.353 10.614 1.00 92.12 92 LYS A CA 1
ATOM 754 C C . LYS A 1 92 ? -4.410 -8.778 12.010 1.00 92.12 92 LYS A C 1
ATOM 756 O O . LYS A 1 92 ? -5.401 -8.086 12.228 1.00 92.12 92 LYS A O 1
ATOM 761 N N . LEU A 1 93 ? -3.486 -9.048 12.929 1.00 93.12 93 LEU A N 1
ATOM 762 C CA . LEU A 1 93 ? -3.542 -8.530 14.287 1.00 93.12 93 LEU A CA 1
ATOM 763 C C . LEU A 1 93 ? -3.446 -7.001 14.304 1.00 93.12 93 LEU A C 1
ATOM 765 O O . LEU A 1 93 ? -4.295 -6.358 14.915 1.00 93.12 93 LEU A O 1
ATOM 769 N N . GLU A 1 94 ? -2.482 -6.416 13.589 1.00 91.50 94 GLU A N 1
ATOM 770 C CA . GLU A 1 94 ? -2.329 -4.960 13.497 1.00 91.50 94 GLU A CA 1
ATOM 771 C C . GLU A 1 94 ? -3.597 -4.302 12.938 1.00 91.50 94 GLU A C 1
ATOM 773 O O . GLU A 1 94 ? -4.079 -3.312 13.487 1.00 91.50 94 GLU A O 1
ATOM 778 N N . LYS A 1 95 ? -4.201 -4.896 11.905 1.00 89.25 95 LYS A N 1
ATOM 779 C CA . LYS A 1 95 ? -5.464 -4.410 11.344 1.00 89.25 95 LYS A CA 1
ATOM 780 C C . LYS A 1 95 ? -6.593 -4.400 12.378 1.00 89.25 95 LYS A C 1
ATOM 782 O O . LYS A 1 95 ? -7.270 -3.386 12.525 1.00 89.25 95 LYS A O 1
ATOM 787 N N . ILE A 1 96 ? -6.759 -5.494 13.124 1.00 91.75 96 ILE A N 1
ATOM 788 C CA . ILE A 1 96 ? -7.766 -5.591 14.193 1.00 91.75 96 ILE A CA 1
ATOM 789 C C . ILE A 1 96 ? -7.504 -4.540 15.281 1.00 91.75 96 ILE A C 1
ATOM 791 O O . ILE A 1 96 ? -8.444 -3.920 15.777 1.00 91.75 96 ILE A O 1
ATOM 795 N N . MET A 1 97 ? -6.238 -4.304 15.637 1.00 93.38 97 MET A N 1
ATOM 796 C CA . MET A 1 97 ? -5.869 -3.293 16.632 1.00 93.38 97 MET A CA 1
ATOM 797 C C . MET A 1 97 ? -6.206 -1.872 16.168 1.00 93.38 97 MET A C 1
ATOM 799 O O . MET A 1 97 ? -6.764 -1.100 16.946 1.00 93.38 97 MET A O 1
ATOM 803 N N . ILE A 1 98 ? -5.912 -1.531 14.911 1.00 90.81 98 ILE A N 1
ATOM 804 C CA . ILE A 1 98 ? -6.232 -0.216 14.340 1.00 90.81 98 ILE A CA 1
ATOM 805 C C . ILE A 1 98 ? -7.749 -0.010 14.291 1.00 90.81 98 ILE A C 1
ATOM 807 O O . ILE A 1 98 ? -8.243 1.018 14.751 1.00 90.81 98 ILE A O 1
ATOM 811 N N . GLU A 1 99 ? -8.498 -0.993 13.787 1.00 90.75 99 GLU A N 1
ATOM 812 C CA . GLU A 1 99 ? -9.964 -0.938 13.735 1.00 90.75 99 GLU A CA 1
ATOM 813 C C . GLU A 1 99 ? -10.570 -0.777 15.140 1.00 90.75 99 GLU A C 1
ATOM 815 O O . GLU A 1 99 ? -11.468 0.043 15.343 1.00 90.75 99 GLU A O 1
ATOM 820 N N . GLY A 1 100 ? -10.030 -1.498 16.128 1.00 94.19 100 GLY A N 1
ATOM 821 C CA . GLY A 1 100 ? -10.424 -1.377 17.530 1.00 94.19 100 GLY A CA 1
ATOM 822 C C . GLY A 1 100 ? -10.128 0.002 18.128 1.00 94.19 100 GLY A C 1
ATOM 823 O O . GLY A 1 100 ? -10.976 0.550 18.832 1.00 94.19 100 GLY A O 1
ATOM 824 N N . SER A 1 101 ? -8.970 0.593 17.817 1.00 95.06 101 SER A N 1
ATOM 825 C CA . SER A 1 101 ? -8.611 1.946 18.266 1.00 95.06 101 SER A CA 1
ATOM 826 C C . SER A 1 101 ? -9.565 2.993 17.698 1.00 95.06 101 SER A C 1
ATOM 828 O O . SER A 1 101 ? -10.107 3.799 18.446 1.00 95.06 101 SER A O 1
ATOM 830 N N . VAL A 1 102 ? -9.838 2.939 16.390 1.00 94.12 102 VAL A N 1
ATOM 831 C CA . VAL A 1 102 ? -10.758 3.873 15.719 1.00 94.12 102 VAL A CA 1
ATOM 832 C C . VAL A 1 102 ? -12.169 3.774 16.302 1.00 94.12 102 VAL A C 1
ATOM 834 O O . VAL A 1 102 ? -12.837 4.792 16.508 1.00 94.12 102 VAL A O 1
ATOM 837 N N . LEU A 1 103 ? -12.629 2.553 16.592 1.00 95.12 103 LEU A N 1
ATOM 838 C CA . LEU A 1 103 ? -13.905 2.335 17.266 1.00 95.12 103 LEU A CA 1
ATOM 839 C C . LEU A 1 103 ? -13.908 2.952 18.673 1.00 95.12 103 LEU A C 1
ATOM 841 O O . LEU A 1 103 ? -14.876 3.618 19.041 1.00 95.12 103 LEU A O 1
ATOM 845 N N . GLY A 1 104 ? -12.831 2.759 19.438 1.00 95.56 104 GLY A N 1
ATOM 846 C CA . GLY A 1 104 ? -12.657 3.339 20.770 1.00 95.56 104 GLY A CA 1
ATOM 847 C C . GLY A 1 104 ? -12.713 4.867 20.759 1.00 95.56 104 GLY A C 1
ATOM 848 O O . GLY A 1 104 ? -13.506 5.453 21.496 1.00 95.56 104 GLY A O 1
ATOM 849 N N . ASP A 1 105 ? -11.953 5.504 19.869 1.00 95.38 105 ASP A N 1
ATOM 850 C CA . ASP A 1 105 ? -11.928 6.963 19.714 1.00 95.38 105 ASP A CA 1
ATOM 851 C C . ASP A 1 105 ? -13.312 7.513 19.341 1.00 95.38 105 ASP A C 1
ATOM 853 O O . ASP A 1 105 ? -13.778 8.502 19.911 1.00 95.38 105 ASP A O 1
ATOM 857 N N . SER A 1 106 ? -14.021 6.822 18.443 1.00 93.94 106 SER A N 1
ATOM 858 C CA . SER A 1 106 ? -15.381 7.198 18.038 1.00 93.94 106 SER A CA 1
ATOM 859 C C . SER A 1 106 ? -16.374 7.127 19.205 1.00 93.94 106 SER A C 1
ATOM 861 O O . SER A 1 106 ? -17.250 7.984 19.339 1.00 93.94 106 SER A O 1
ATOM 863 N N . LEU A 1 107 ? -16.255 6.116 20.074 1.00 95.56 107 LEU A N 1
ATOM 864 C CA . LEU A 1 107 ? -17.104 5.983 21.262 1.00 95.56 107 LEU A CA 1
ATOM 865 C C . LEU A 1 107 ? -16.823 7.087 22.285 1.00 95.56 107 LEU A C 1
ATOM 867 O O . LEU A 1 107 ? -17.769 7.669 22.819 1.00 95.56 107 LEU A O 1
ATOM 871 N N . LEU A 1 108 ? -15.549 7.403 22.531 1.00 94.81 108 LEU A N 1
ATOM 872 C CA . LEU A 1 108 ? -15.158 8.482 23.439 1.00 94.81 108 LEU A CA 1
ATOM 873 C C . LEU A 1 108 ? -15.674 9.836 22.949 1.00 94.81 108 LEU A C 1
ATOM 875 O O . LEU A 1 108 ? -16.288 10.570 23.721 1.00 94.81 108 LEU A O 1
ATOM 879 N N . GLN A 1 109 ? -15.531 10.119 21.654 1.00 93.56 109 GLN A N 1
ATOM 880 C CA . GLN A 1 109 ? -16.045 11.348 21.056 1.00 93.56 109 GLN A CA 1
ATOM 881 C C . GLN A 1 109 ? -17.568 11.474 21.229 1.00 93.56 109 GLN A C 1
ATOM 883 O O . GLN A 1 109 ? -18.072 12.541 21.581 1.00 93.56 109 GLN A O 1
ATOM 888 N N . ASN A 1 110 ? -18.315 10.382 21.046 1.00 93.38 110 ASN A N 1
ATOM 889 C CA . ASN A 1 110 ? -19.766 10.383 21.247 1.00 93.38 110 ASN A CA 1
ATOM 890 C C . ASN A 1 110 ? -20.157 10.635 22.713 1.00 93.38 110 ASN A C 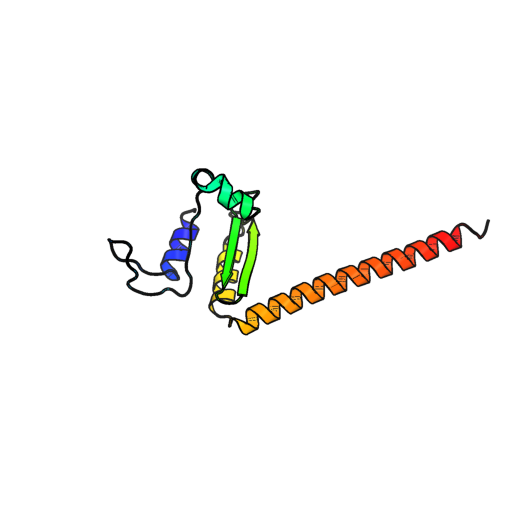1
ATOM 892 O O . ASN A 1 110 ? -21.119 11.360 22.975 1.00 93.38 110 ASN A O 1
ATOM 896 N N . LEU A 1 111 ? -19.414 10.071 23.670 1.00 93.56 111 LEU A N 1
ATOM 897 C CA . LEU A 1 111 ? -19.639 10.298 25.101 1.00 93.56 111 LEU A CA 1
ATOM 898 C C . LEU A 1 111 ? -19.342 11.748 25.506 1.00 93.56 111 LEU A C 1
ATOM 900 O O . LEU A 1 111 ? -20.113 12.338 26.265 1.00 93.56 111 LEU A O 1
ATOM 904 N N . GLU A 1 112 ? -18.273 12.344 24.976 1.00 92.19 112 GLU A N 1
ATOM 905 C CA . GLU A 1 112 ? -17.951 13.758 25.195 1.00 92.19 112 GLU A CA 1
ATOM 906 C C . GLU A 1 112 ? -19.051 14.679 24.658 1.00 92.19 112 GLU A C 1
ATOM 908 O O . GLU A 1 112 ? -19.487 15.603 25.351 1.00 92.19 112 GLU A O 1
ATOM 913 N N . VAL A 1 113 ? -19.548 14.405 23.447 1.00 92.12 113 VAL A N 1
ATOM 914 C CA . VAL A 1 113 ? -20.656 15.158 22.844 1.00 92.12 113 VAL A CA 1
ATOM 915 C C . VAL A 1 113 ? -21.926 15.030 23.688 1.00 92.12 113 VAL A C 1
ATOM 917 O O . VAL A 1 113 ? -22.549 16.048 23.997 1.00 92.12 113 VAL A O 1
ATOM 920 N N . ALA A 1 114 ? -22.284 13.815 24.118 1.00 87.19 114 ALA A N 1
ATOM 921 C CA . ALA A 1 114 ? -23.463 13.575 24.949 1.00 87.19 114 ALA A CA 1
ATOM 922 C C . ALA A 1 114 ? -23.379 14.337 26.283 1.00 87.19 114 ALA A C 1
ATOM 924 O O . ALA A 1 114 ? -24.277 15.109 26.625 1.00 87.19 114 ALA A O 1
ATOM 925 N N . HIS A 1 115 ? -22.257 14.215 26.992 1.00 85.75 115 HIS A N 1
ATOM 926 C CA . HIS A 1 115 ? -22.048 14.901 28.264 1.00 85.75 115 HIS A CA 1
ATOM 927 C C . HIS A 1 115 ? -22.063 16.436 28.120 1.00 85.75 115 HIS A C 1
ATOM 929 O O . HIS A 1 115 ? -22.601 17.140 28.980 1.00 85.75 115 HIS A O 1
ATOM 935 N N . ASN A 1 116 ? -21.506 16.979 27.033 1.00 86.38 116 ASN A N 1
ATOM 936 C CA . ASN A 1 116 ? -21.559 18.417 26.769 1.00 86.38 116 ASN A CA 1
ATOM 937 C C . ASN A 1 116 ? -22.988 18.891 26.460 1.00 86.38 116 ASN A C 1
ATOM 939 O O . ASN A 1 116 ? -23.396 19.937 26.964 1.00 86.38 116 ASN A O 1
ATOM 943 N N . SER A 1 117 ? -23.774 18.101 25.722 1.00 80.25 117 SER A N 1
ATOM 944 C CA . SER A 1 117 ? -25.176 18.423 25.425 1.00 80.25 117 SER A CA 1
ATOM 945 C C . SER A 1 117 ? -26.070 18.442 26.677 1.00 80.25 117 SER A C 1
ATOM 947 O O . SER A 1 117 ? -26.884 19.354 26.841 1.00 80.25 117 SER A O 1
ATOM 949 N N . ASP A 1 118 ? -25.846 17.527 27.627 1.00 79.56 118 ASP A N 1
ATOM 950 C CA . ASP A 1 118 ? -26.566 17.494 28.907 1.00 79.56 118 ASP A CA 1
ATOM 951 C C . ASP A 1 118 ? -26.253 18.705 29.798 1.00 79.56 118 ASP A C 1
ATOM 953 O O . ASP A 1 118 ? -27.130 19.216 30.504 1.00 79.56 118 ASP A O 1
ATOM 957 N N . ARG A 1 119 ? -25.008 19.203 29.769 1.00 74.12 119 ARG A N 1
ATOM 958 C CA . ARG A 1 119 ? -24.624 20.424 30.498 1.00 74.12 119 ARG A CA 1
ATOM 959 C C . ARG A 1 119 ? -25.283 21.671 29.912 1.00 74.12 119 ARG A C 1
ATOM 961 O O . ARG A 1 119 ? -25.762 22.505 30.680 1.00 74.12 119 ARG A O 1
ATOM 968 N N . SER A 1 120 ? -25.349 21.782 28.586 1.00 70.25 120 SER A N 1
ATOM 969 C CA . SER A 1 120 ? -26.011 22.901 27.904 1.00 70.25 120 SER A CA 1
ATOM 970 C C . SER A 1 120 ? -27.517 22.944 28.186 1.00 70.25 120 SER A C 1
ATOM 972 O O . SER A 1 120 ? -28.045 24.011 28.493 1.00 70.25 120 SER A O 1
ATOM 974 N N . ASN A 1 121 ? -28.195 21.791 28.190 1.00 67.19 121 ASN A N 1
ATOM 975 C CA . ASN A 1 121 ? -29.627 21.713 28.506 1.00 67.19 121 ASN A CA 1
ATOM 976 C C . ASN A 1 121 ? -29.942 22.068 29.968 1.00 67.19 121 ASN A C 1
ATOM 978 O O . ASN A 1 121 ? -30.958 22.703 30.248 1.00 67.19 121 ASN A O 1
ATOM 982 N N . LYS A 1 122 ? -29.068 21.713 30.918 1.00 66.38 122 LYS A N 1
ATOM 983 C CA . LYS A 1 122 ? -29.258 22.091 32.329 1.00 66.38 122 LYS A CA 1
ATOM 984 C C . LYS A 1 122 ? -29.076 23.587 32.583 1.00 66.38 122 LYS A C 1
ATOM 986 O O . LYS A 1 122 ? -29.717 24.100 33.489 1.00 66.38 122 LYS A O 1
ATOM 991 N N . GLN A 1 123 ? -28.249 24.290 31.808 1.00 60.62 123 GLN A N 1
ATOM 992 C CA . GLN A 1 123 ? -28.054 25.738 31.971 1.00 60.62 123 GLN A CA 1
ATOM 993 C C . GLN A 1 123 ? -29.215 26.572 31.408 1.00 60.62 123 GLN A C 1
ATOM 995 O O . GLN A 1 123 ? -29.443 27.678 31.886 1.00 60.62 123 GLN A O 1
ATOM 1000 N N . GLN A 1 124 ? -29.979 26.048 30.444 1.00 57.75 124 GLN A N 1
ATOM 1001 C CA . GLN A 1 124 ? -31.125 26.758 29.857 1.00 57.75 124 GLN A CA 1
ATOM 1002 C C . GLN A 1 124 ? -32.409 26.674 30.702 1.00 57.75 124 GLN A C 1
ATOM 1004 O O . GLN A 1 124 ? -33.275 27.528 30.562 1.00 57.75 124 GLN A O 1
ATOM 1009 N N . ASN A 1 125 ? -32.516 25.708 31.622 1.00 57.44 125 ASN A N 1
ATOM 1010 C CA . ASN A 1 125 ? -33.714 25.490 32.450 1.00 57.44 125 ASN A CA 1
ATOM 1011 C C . ASN A 1 125 ? -33.679 26.195 33.826 1.00 57.44 125 ASN A C 1
ATOM 1013 O O . ASN A 1 125 ? -34.480 25.863 34.697 1.00 57.44 125 ASN A O 1
ATOM 1017 N N . VAL A 1 126 ? -32.740 27.124 34.056 1.00 54.62 126 VAL A N 1
ATOM 1018 C CA . VAL A 1 126 ? -32.575 27.858 35.336 1.00 54.62 126 VAL A CA 1
ATOM 1019 C C . VAL A 1 126 ? -32.916 29.356 35.195 1.00 54.62 126 VAL A C 1
ATOM 1021 O O . VAL A 1 126 ? -32.522 30.163 36.031 1.00 54.62 126 VAL A O 1
ATOM 1024 N N . THR A 1 127 ? -33.665 29.745 34.157 1.00 44.03 127 THR A N 1
ATOM 1025 C CA . THR A 1 127 ? -34.206 31.114 33.992 1.00 44.03 127 THR A CA 1
ATOM 1026 C C . THR A 1 127 ? -35.724 31.071 33.993 1.00 44.03 127 THR A C 1
ATOM 1028 O O . THR A 1 127 ? -36.331 31.992 34.580 1.00 44.03 127 THR A O 1
#